Protein AF-L2F8J8-F1 (afdb_monomer)

Radius of gyration: 19.2 Å; Cα contacts (8 Å, |Δi|>4): 92; chains: 1; bounding box: 38×30×63 Å

Structure (mmCIF, N/CA/C/O backbone):
data_AF-L2F8J8-F1
#
_entry.id   AF-L2F8J8-F1
#
loop_
_atom_site.group_PDB
_atom_site.id
_atom_site.type_symbol
_atom_site.label_atom_id
_atom_site.label_alt_id
_atom_site.label_comp_id
_atom_site.label_asym_id
_atom_site.label_entity_id
_atom_site.label_seq_id
_atom_site.pdbx_PDB_ins_code
_atom_site.Cartn_x
_atom_site.Cartn_y
_atom_site.Cartn_z
_atom_site.occupancy
_atom_site.B_iso_or_equiv
_atom_site.auth_seq_id
_atom_site.auth_comp_id
_atom_site.auth_asym_id
_atom_site.auth_atom_id
_atom_site.pdbx_PDB_model_num
ATOM 1 N N . MET A 1 1 ? -18.341 -4.574 32.400 1.00 38.25 1 MET A N 1
ATOM 2 C CA . MET A 1 1 ? -18.935 -3.561 31.496 1.00 38.25 1 MET A CA 1
ATOM 3 C C . MET A 1 1 ? -18.934 -4.154 30.090 1.00 38.25 1 MET A C 1
ATOM 5 O O . MET A 1 1 ? -17.889 -4.189 29.456 1.00 38.25 1 MET A O 1
ATOM 9 N N . ASN A 1 2 ? -20.057 -4.749 29.676 1.00 43.19 2 ASN A N 1
ATOM 10 C CA . ASN A 1 2 ? -20.176 -5.528 28.439 1.00 43.19 2 ASN A CA 1
ATOM 11 C C . ASN A 1 2 ? -20.088 -4.589 27.225 1.00 43.19 2 ASN A C 1
ATOM 13 O O . ASN A 1 2 ? -21.066 -3.940 26.857 1.00 43.19 2 ASN A O 1
ATOM 17 N N . LYS A 1 3 ? -18.889 -4.429 26.659 1.00 51.28 3 LYS A N 1
ATOM 18 C CA . LYS A 1 3 ? -18.655 -3.560 25.504 1.00 51.28 3 LYS A CA 1
ATOM 19 C C . LYS A 1 3 ? -18.917 -4.373 24.241 1.00 51.2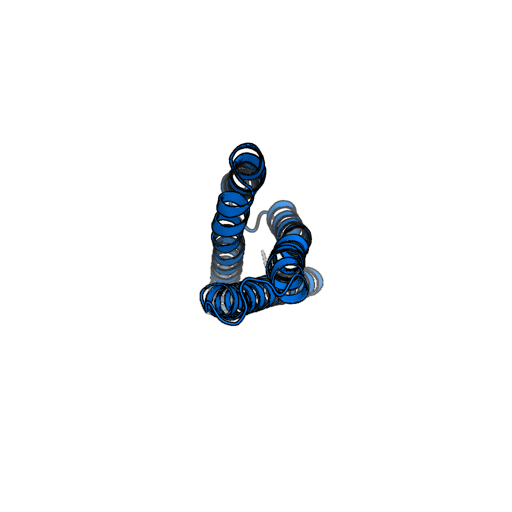8 3 LYS A C 1
ATOM 21 O O . LYS A 1 3 ? -17.987 -4.781 23.556 1.00 51.28 3 LYS A O 1
ATOM 26 N N . THR A 1 4 ? -20.189 -4.637 23.952 1.00 59.94 4 THR A N 1
ATOM 27 C CA . THR A 1 4 ? -20.602 -5.230 22.677 1.00 59.94 4 THR A CA 1
ATOM 28 C C . THR A 1 4 ? -20.109 -4.320 21.557 1.00 59.94 4 THR A C 1
ATOM 30 O O . THR A 1 4 ? -20.568 -3.182 21.428 1.00 59.94 4 THR A O 1
ATOM 33 N N . ILE A 1 5 ? -19.120 -4.777 20.791 1.00 60.81 5 ILE A N 1
ATOM 34 C CA . ILE A 1 5 ? -18.596 -4.021 19.654 1.00 60.81 5 ILE A CA 1
ATOM 35 C C . ILE A 1 5 ? -19.757 -3.854 18.665 1.00 60.81 5 ILE A C 1
ATOM 37 O O . ILE A 1 5 ? -20.334 -4.859 18.249 1.00 60.81 5 ILE A O 1
ATOM 41 N N . PRO A 1 6 ? -20.136 -2.617 18.296 1.00 70.44 6 PRO A N 1
ATOM 42 C CA . PRO A 1 6 ? -21.252 -2.391 17.393 1.00 70.44 6 PRO A CA 1
ATOM 43 C C . PRO A 1 6 ? -21.052 -3.169 16.083 1.00 70.44 6 PRO A C 1
ATOM 45 O O . PRO A 1 6 ? -19.957 -3.102 15.511 1.00 70.44 6 PRO A O 1
ATOM 48 N N . PRO A 1 7 ? -22.089 -3.839 15.548 1.00 68.12 7 PRO A N 1
ATOM 49 C CA . PRO A 1 7 ? -21.981 -4.616 14.309 1.00 68.12 7 PRO A CA 1
ATOM 50 C C . PRO A 1 7 ? -21.504 -3.761 13.123 1.00 68.12 7 PRO A C 1
ATOM 52 O O . PRO A 1 7 ? -20.796 -4.248 12.243 1.00 68.12 7 PRO A O 1
ATOM 55 N N . ALA A 1 8 ? -21.791 -2.455 13.149 1.00 70.12 8 ALA A N 1
ATOM 56 C CA . ALA A 1 8 ? -21.284 -1.483 12.183 1.00 70.12 8 ALA A CA 1
ATOM 57 C C . ALA A 1 8 ? -19.745 -1.386 12.162 1.00 70.12 8 ALA A C 1
ATOM 59 O O . ALA A 1 8 ? -19.151 -1.264 11.095 1.00 70.12 8 ALA A O 1
ATOM 60 N N . ILE A 1 9 ? -19.080 -1.480 13.320 1.00 68.88 9 ILE A N 1
ATOM 61 C CA . ILE A 1 9 ? -17.613 -1.433 13.399 1.00 68.88 9 ILE A CA 1
ATOM 62 C C . ILE A 1 9 ? -17.020 -2.706 12.785 1.00 68.88 9 ILE A C 1
ATOM 64 O O . ILE A 1 9 ? -16.068 -2.630 12.014 1.00 68.88 9 ILE A O 1
ATOM 68 N N . ILE A 1 10 ? -17.628 -3.865 13.043 1.00 70.69 10 ILE A N 1
ATOM 69 C CA . ILE A 1 10 ? -17.196 -5.149 12.473 1.00 70.69 10 ILE A CA 1
ATOM 70 C C . ILE A 1 10 ? -17.323 -5.137 10.942 1.00 70.69 10 ILE A C 1
ATOM 72 O O . ILE A 1 10 ? -16.400 -5.563 10.245 1.00 70.69 10 ILE A O 1
ATOM 76 N N . ALA A 1 11 ? -18.421 -4.592 10.406 1.00 75.88 11 ALA A N 1
ATOM 77 C CA . ALA A 1 11 ? -18.620 -4.448 8.964 1.00 75.88 11 ALA A CA 1
ATOM 78 C C . ALA A 1 11 ? -17.545 -3.558 8.314 1.00 75.88 11 ALA A C 1
ATOM 80 O O . ALA A 1 11 ? -16.960 -3.940 7.303 1.00 75.88 11 ALA A O 1
ATOM 81 N N . ILE A 1 12 ? -17.216 -2.414 8.924 1.00 72.75 12 ILE A N 1
ATOM 82 C CA . ILE A 1 12 ? -16.191 -1.487 8.412 1.00 72.75 12 ILE A CA 1
ATOM 83 C C . ILE A 1 12 ? -14.799 -2.131 8.414 1.00 72.75 12 ILE A C 1
ATOM 85 O O . ILE A 1 12 ? -14.034 -1.966 7.461 1.00 72.75 12 ILE A O 1
ATOM 89 N N . ILE A 1 13 ? -14.467 -2.906 9.448 1.00 70.50 13 ILE A N 1
ATOM 90 C CA . ILE A 1 13 ? -13.167 -3.584 9.532 1.00 70.50 13 ILE A CA 1
ATOM 91 C C . ILE A 1 13 ? -13.095 -4.751 8.532 1.00 70.50 13 ILE A C 1
ATOM 93 O O . ILE A 1 13 ? -12.053 -4.958 7.907 1.00 70.50 13 ILE A O 1
ATOM 97 N N . ASN A 1 14 ? -14.196 -5.476 8.306 1.00 77.44 14 ASN A N 1
ATOM 98 C CA . ASN A 1 14 ? -14.271 -6.472 7.232 1.00 77.44 14 ASN A CA 1
ATOM 99 C C . ASN A 1 14 ? -14.070 -5.829 5.856 1.00 77.44 14 ASN A C 1
ATOM 101 O O . ASN A 1 14 ? -13.299 -6.349 5.051 1.00 77.44 14 ASN A O 1
ATOM 105 N N . THR A 1 15 ? -14.664 -4.659 5.612 1.00 78.12 15 THR A N 1
ATOM 106 C CA . THR A 1 15 ? -14.410 -3.884 4.391 1.00 78.12 15 THR A CA 1
ATOM 107 C C . THR A 1 15 ? -12.934 -3.507 4.271 1.00 78.12 15 THR A C 1
ATOM 109 O O . THR A 1 15 ? -12.338 -3.728 3.219 1.00 78.12 15 THR A O 1
ATOM 112 N N . ALA A 1 16 ? -12.295 -3.025 5.343 1.00 77.00 16 ALA A N 1
ATOM 113 C CA . ALA A 1 16 ? -10.864 -2.711 5.332 1.00 77.00 16 ALA A CA 1
ATOM 114 C C . ALA A 1 16 ? -9.992 -3.940 5.014 1.00 77.00 16 ALA A C 1
ATOM 116 O O . ALA A 1 16 ? -9.019 -3.835 4.268 1.00 77.00 16 ALA A O 1
ATOM 117 N N . LYS A 1 17 ? -10.365 -5.123 5.520 1.00 79.12 17 LYS A N 1
ATOM 118 C CA . LYS A 1 17 ? -9.701 -6.395 5.203 1.00 79.12 17 LYS A CA 1
ATOM 119 C C . LYS A 1 17 ? -9.840 -6.759 3.726 1.00 79.12 17 LYS A C 1
ATOM 121 O O . LYS A 1 17 ? -8.830 -7.086 3.102 1.00 79.12 17 LYS A O 1
ATOM 126 N N . THR A 1 18 ? -11.046 -6.674 3.168 1.00 81.56 18 THR A N 1
ATOM 127 C CA . THR A 1 18 ? -11.304 -6.968 1.751 1.00 81.56 18 THR A CA 1
ATOM 128 C C . THR A 1 18 ? -10.554 -5.996 0.845 1.00 81.56 18 THR A C 1
ATOM 130 O O . THR A 1 18 ? -9.858 -6.428 -0.069 1.00 81.56 18 THR A O 1
ATOM 133 N N . VAL A 1 19 ? -10.603 -4.694 1.139 1.00 80.31 19 VAL A N 1
ATOM 134 C CA . VAL A 1 19 ? -9.873 -3.664 0.381 1.00 80.31 19 VAL A CA 1
ATOM 135 C C . VAL A 1 19 ? -8.363 -3.905 0.437 1.00 80.31 19 VAL A C 1
ATOM 137 O O . VAL A 1 19 ? -7.683 -3.818 -0.585 1.00 80.31 19 VAL A O 1
ATOM 140 N N . ASN A 1 20 ? -7.826 -4.283 1.599 1.00 81.75 20 ASN A N 1
ATOM 141 C CA . ASN A 1 20 ? -6.407 -4.600 1.723 1.00 81.75 20 ASN A CA 1
ATOM 142 C C . ASN A 1 20 ? -6.018 -5.879 0.958 1.00 81.75 20 ASN A C 1
ATOM 144 O O . ASN A 1 20 ? -4.949 -5.937 0.356 1.00 81.75 20 ASN A O 1
ATOM 148 N N . GLN A 1 21 ? -6.878 -6.904 0.945 1.00 83.06 21 GLN A N 1
ATOM 149 C CA . GLN A 1 21 ? -6.666 -8.097 0.118 1.00 83.06 21 GLN A CA 1
ATOM 150 C C . GLN A 1 21 ? -6.680 -7.761 -1.372 1.00 83.06 21 GLN A C 1
ATOM 152 O O . GLN A 1 21 ? -5.803 -8.227 -2.093 1.00 83.06 21 GLN A O 1
ATOM 157 N N . ILE A 1 22 ? -7.620 -6.925 -1.815 1.00 83.62 22 ILE A N 1
ATOM 158 C CA . ILE A 1 22 ? -7.674 -6.425 -3.191 1.00 83.62 22 ILE A CA 1
ATOM 159 C C . ILE A 1 22 ? -6.367 -5.701 -3.529 1.00 83.62 22 ILE A C 1
ATOM 161 O O . ILE A 1 22 ? -5.737 -6.044 -4.523 1.00 83.62 22 ILE A O 1
ATOM 165 N N . SER A 1 23 ? -5.895 -4.792 -2.668 1.00 81.62 23 SER A N 1
ATOM 166 C CA . SER A 1 23 ? -4.611 -4.097 -2.858 1.00 81.62 23 SER A CA 1
ATOM 167 C C . SER A 1 23 ? -3.445 -5.079 -3.050 1.00 81.62 23 SER A C 1
ATOM 169 O O . SER A 1 23 ? -2.668 -4.951 -3.994 1.00 81.62 23 SER A O 1
ATOM 171 N N . ILE A 1 24 ? -3.370 -6.135 -2.232 1.00 82.06 24 ILE A N 1
ATOM 172 C CA . ILE A 1 24 ? -2.339 -7.177 -2.363 1.00 82.06 24 ILE A CA 1
ATOM 173 C C . ILE A 1 24 ? -2.478 -7.972 -3.667 1.00 82.06 24 ILE A C 1
ATOM 175 O O . ILE A 1 24 ? -1.470 -8.267 -4.306 1.00 82.06 24 ILE A O 1
ATOM 179 N N . TYR A 1 25 ? -3.697 -8.316 -4.087 1.00 84.81 25 TYR A N 1
ATOM 180 C CA . TYR A 1 25 ? -3.911 -8.991 -5.369 1.00 84.81 25 TYR A CA 1
ATOM 181 C C . TYR A 1 25 ? -3.494 -8.116 -6.552 1.00 84.81 25 TYR A C 1
ATOM 183 O O . TYR A 1 25 ? -2.849 -8.622 -7.468 1.00 84.81 25 TYR A O 1
ATOM 191 N N . LEU A 1 26 ? -3.785 -6.810 -6.516 1.00 80.81 26 LEU A N 1
ATOM 192 C CA . LEU A 1 26 ? -3.299 -5.872 -7.530 1.00 80.81 26 LEU A CA 1
ATOM 193 C C . LEU A 1 26 ? -1.769 -5.779 -7.532 1.00 80.81 26 LEU A C 1
ATOM 195 O O . LEU A 1 26 ? -1.170 -5.740 -8.603 1.00 80.81 26 LEU A O 1
ATOM 199 N N . ILE A 1 27 ? -1.129 -5.796 -6.361 1.00 84.06 27 ILE A N 1
ATOM 200 C CA . ILE A 1 27 ? 0.335 -5.829 -6.259 1.00 84.06 27 ILE A CA 1
ATOM 201 C C . ILE A 1 27 ? 0.898 -7.104 -6.896 1.00 84.06 27 ILE A C 1
ATOM 203 O O . ILE A 1 27 ? 1.826 -7.022 -7.696 1.00 84.06 27 ILE A O 1
ATOM 207 N N . TYR A 1 28 ? 0.333 -8.278 -6.602 1.00 83.44 28 TYR A N 1
ATOM 208 C CA . TYR A 1 28 ? 0.765 -9.524 -7.242 1.00 83.44 28 TYR A CA 1
ATOM 209 C C . TYR A 1 28 ? 0.577 -9.491 -8.757 1.00 83.44 28 TYR A C 1
ATOM 211 O O . TYR A 1 28 ? 1.472 -9.901 -9.494 1.00 83.44 28 TYR A O 1
ATOM 219 N N . LEU A 1 29 ? -0.554 -8.960 -9.222 1.00 84.12 29 LEU A N 1
ATOM 220 C CA . LEU A 1 29 ? -0.823 -8.783 -10.643 1.00 84.12 29 LEU A CA 1
ATOM 221 C C . LEU A 1 29 ? 0.219 -7.856 -11.284 1.00 84.12 29 LEU A C 1
ATOM 223 O O . LEU A 1 29 ? 0.762 -8.191 -12.333 1.00 84.12 29 LEU A O 1
ATOM 227 N N . ALA A 1 30 ? 0.576 -6.749 -10.631 1.00 80.75 30 ALA A N 1
ATOM 228 C CA . ALA A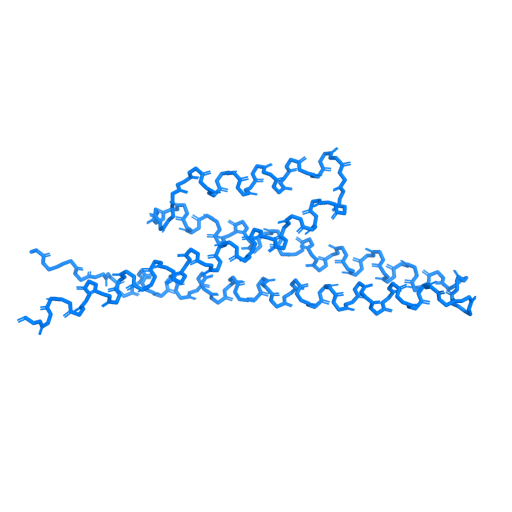 1 30 ? 1.624 -5.854 -11.107 1.00 80.75 30 ALA A CA 1
ATOM 229 C C . ALA A 1 30 ? 3.003 -6.522 -11.169 1.00 80.75 30 ALA A C 1
ATOM 231 O O . ALA A 1 30 ? 3.720 -6.324 -12.144 1.00 80.75 30 ALA A O 1
ATOM 232 N N . ILE A 1 31 ? 3.366 -7.332 -10.168 1.00 81.94 31 ILE A N 1
ATOM 233 C CA . ILE A 1 31 ? 4.630 -8.085 -10.163 1.00 81.94 31 ILE A CA 1
ATOM 234 C C . ILE A 1 31 ? 4.669 -9.062 -11.342 1.00 81.94 31 ILE A C 1
ATOM 236 O O . ILE A 1 31 ? 5.672 -9.129 -12.048 1.00 81.94 31 ILE A O 1
ATOM 240 N N . VAL A 1 32 ? 3.578 -9.795 -11.585 1.00 82.88 32 VAL A N 1
ATOM 241 C CA . VAL A 1 32 ? 3.480 -10.742 -12.705 1.00 82.88 32 VAL A CA 1
ATOM 242 C C . VAL A 1 32 ? 3.578 -10.017 -14.044 1.00 82.88 32 VAL A C 1
ATOM 244 O O . VAL A 1 32 ? 4.347 -10.443 -14.900 1.00 82.88 32 VAL A O 1
ATOM 247 N N . LEU A 1 33 ? 2.865 -8.902 -14.225 1.00 80.62 33 LEU A N 1
ATOM 248 C CA . LEU A 1 33 ? 2.966 -8.097 -15.445 1.00 80.62 33 LEU A CA 1
ATOM 249 C C . LEU A 1 33 ? 4.381 -7.544 -15.634 1.00 80.62 33 LEU A C 1
ATOM 251 O O . LEU A 1 33 ? 4.930 -7.646 -16.728 1.00 80.62 33 LEU A O 1
ATOM 255 N N . PHE A 1 34 ? 5.000 -7.034 -14.570 1.00 79.56 34 PHE A N 1
ATOM 256 C CA . PHE A 1 34 ? 6.373 -6.542 -14.603 1.00 79.56 34 PHE A CA 1
ATOM 257 C C . PHE A 1 34 ? 7.365 -7.646 -14.993 1.00 79.56 34 PHE A C 1
ATOM 259 O O . PHE A 1 34 ? 8.229 -7.416 -15.834 1.00 79.56 34 PHE A O 1
ATOM 266 N N . LEU A 1 35 ? 7.224 -8.855 -14.445 1.00 81.31 35 LEU A N 1
ATOM 267 C CA . LEU A 1 35 ? 8.048 -10.009 -14.814 1.00 81.31 35 LEU A CA 1
ATOM 268 C C . LEU A 1 35 ? 7.828 -10.410 -16.275 1.00 81.31 35 LEU A C 1
ATOM 270 O O . LEU A 1 35 ? 8.793 -10.503 -17.023 1.00 81.31 35 LEU A O 1
ATOM 274 N N . LEU A 1 36 ? 6.576 -10.589 -16.707 1.00 79.75 36 LEU A N 1
ATOM 275 C CA . LEU A 1 36 ? 6.249 -11.015 -18.071 1.00 79.75 36 LEU A CA 1
ATOM 276 C C . LEU A 1 36 ? 6.757 -10.015 -19.115 1.00 79.75 36 LEU A C 1
ATOM 278 O O . LEU A 1 36 ? 7.474 -10.389 -20.041 1.00 79.75 36 LEU A O 1
ATOM 282 N N . PHE A 1 37 ? 6.435 -8.734 -18.952 1.00 75.06 37 PHE A N 1
ATOM 283 C CA . PHE A 1 37 ? 6.870 -7.693 -19.877 1.00 75.06 37 PHE A CA 1
ATOM 284 C C . PHE A 1 37 ? 8.370 -7.381 -19.751 1.00 75.06 37 PHE A C 1
ATOM 286 O O . PHE A 1 37 ? 9.013 -7.081 -20.757 1.00 75.06 37 PHE A O 1
ATOM 293 N N . GLY A 1 38 ? 8.952 -7.511 -18.556 1.00 71.25 38 GLY A N 1
ATOM 294 C CA . GLY A 1 38 ? 10.394 -7.394 -18.338 1.00 71.25 38 GLY A CA 1
ATOM 295 C C . GLY A 1 38 ? 11.177 -8.499 -19.050 1.00 71.25 38 GLY A C 1
ATOM 296 O O . GLY A 1 38 ? 12.168 -8.219 -19.726 1.00 71.25 38 GLY A O 1
ATOM 297 N N . THR A 1 39 ? 10.699 -9.743 -18.986 1.00 78.75 39 THR A N 1
ATOM 298 C CA . THR A 1 39 ? 11.283 -10.876 -19.716 1.00 78.75 39 THR A CA 1
ATOM 299 C C . THR A 1 39 ? 11.097 -10.729 -21.226 1.00 78.75 39 THR A C 1
ATOM 301 O O . THR A 1 39 ? 12.046 -10.960 -21.973 1.00 78.75 39 THR A O 1
ATOM 304 N N . LEU A 1 40 ? 9.923 -10.283 -21.690 1.00 72.31 40 LEU A N 1
ATOM 305 C CA . LEU A 1 40 ? 9.683 -10.015 -23.114 1.00 72.31 40 LEU A CA 1
ATOM 306 C C . LEU A 1 40 ? 10.610 -8.924 -23.661 1.00 72.31 40 LEU A C 1
ATOM 308 O O . LEU A 1 40 ? 11.150 -9.082 -24.753 1.00 72.31 40 LEU A O 1
ATOM 312 N N . LYS A 1 41 ? 10.854 -7.858 -22.887 1.00 64.75 41 LYS A N 1
ATOM 313 C CA . LYS A 1 41 ? 11.821 -6.808 -23.236 1.00 64.75 41 LYS A CA 1
ATOM 314 C C . LYS A 1 41 ? 13.257 -7.339 -23.313 1.00 64.75 41 LYS A C 1
ATOM 316 O O . LYS A 1 41 ? 14.031 -6.864 -24.132 1.00 64.75 41 LYS A O 1
ATOM 321 N N . SER A 1 42 ? 13.617 -8.322 -22.486 1.00 68.12 42 SER A N 1
ATOM 322 C CA . SER A 1 42 ? 14.959 -8.920 -22.484 1.00 68.12 42 SER A CA 1
ATOM 323 C C . SER A 1 42 ? 15.254 -9.780 -23.723 1.00 68.12 42 SER A C 1
ATOM 325 O O . SER A 1 42 ? 16.408 -10.161 -23.929 1.00 68.12 42 SER A O 1
ATOM 327 N N . LEU A 1 43 ? 14.246 -10.119 -24.537 1.00 73.50 43 LEU A N 1
ATOM 328 C CA . LEU A 1 43 ? 14.440 -10.887 -25.763 1.00 73.50 43 LEU A CA 1
ATOM 329 C C . LEU A 1 43 ? 14.845 -9.952 -26.918 1.00 73.50 43 LEU A C 1
ATOM 331 O O . LEU A 1 43 ? 14.097 -9.029 -27.247 1.00 73.50 43 LEU A O 1
ATOM 335 N N . PRO A 1 44 ? 15.954 -10.231 -27.630 1.00 60.59 44 PRO A N 1
ATOM 336 C CA . PRO A 1 44 ? 16.447 -9.369 -28.710 1.00 60.59 44 PRO A CA 1
ATOM 337 C C . PRO A 1 44 ? 15.452 -9.229 -29.873 1.00 60.59 44 PRO A C 1
ATOM 339 O O . PRO A 1 44 ? 15.496 -8.255 -30.612 1.00 60.59 44 PRO A O 1
ATOM 342 N N . LYS A 1 45 ? 14.510 -10.172 -30.004 1.00 64.88 45 LYS A N 1
ATOM 343 C CA . LYS A 1 45 ? 13.467 -10.194 -31.039 1.00 64.88 45 LYS A CA 1
ATOM 344 C C . LYS A 1 45 ? 12.355 -9.151 -30.839 1.00 64.88 45 LYS A C 1
ATOM 346 O O . LYS A 1 45 ? 11.596 -8.905 -31.769 1.00 64.88 45 LYS A O 1
ATOM 351 N N . PHE A 1 46 ? 12.231 -8.580 -29.640 1.00 59.97 46 PHE A N 1
ATOM 352 C CA . PHE A 1 46 ? 11.147 -7.664 -29.260 1.00 59.97 46 PHE A CA 1
ATOM 353 C C . PHE A 1 46 ? 11.645 -6.288 -28.796 1.00 59.97 46 PHE A C 1
ATOM 355 O O . PHE A 1 46 ? 10.834 -5.462 -28.378 1.00 59.97 46 PHE A O 1
ATOM 362 N N . HIS A 1 47 ? 12.952 -6.023 -28.903 1.00 56.25 47 HIS A N 1
ATOM 363 C CA . HIS A 1 47 ? 13.570 -4.776 -28.444 1.00 56.25 47 HIS A CA 1
ATOM 364 C C . HIS A 1 47 ? 13.022 -3.528 -29.156 1.00 56.25 47 HIS A C 1
ATOM 366 O O . HIS A 1 47 ? 12.844 -2.499 -28.509 1.00 56.25 47 HIS A O 1
ATOM 372 N N . ASP A 1 48 ? 12.693 -3.642 -30.446 1.00 61.38 48 ASP A N 1
ATOM 373 C CA . ASP A 1 48 ? 12.233 -2.516 -31.273 1.00 61.38 48 ASP A CA 1
ATOM 374 C C . ASP A 1 48 ? 10.717 -2.283 -31.219 1.00 61.38 48 ASP A C 1
ATOM 376 O O . ASP A 1 48 ? 10.206 -1.317 -31.790 1.00 61.38 48 ASP A O 1
ATOM 380 N N . ASN A 1 49 ? 9.959 -3.149 -30.535 1.00 62.56 49 ASN A N 1
ATOM 381 C CA . ASN A 1 49 ? 8.510 -3.004 -30.481 1.00 62.56 49 ASN A CA 1
ATOM 382 C C . ASN A 1 49 ? 8.098 -2.012 -29.382 1.00 62.56 49 ASN A C 1
ATOM 384 O O . ASN A 1 49 ? 7.945 -2.360 -28.206 1.00 62.56 49 ASN A O 1
ATOM 388 N N . THR A 1 50 ? 7.868 -0.765 -29.791 1.00 65.50 50 THR A N 1
ATOM 389 C CA . THR A 1 50 ? 7.435 0.360 -28.945 1.00 65.50 50 THR A CA 1
ATOM 390 C C . THR A 1 50 ? 6.172 0.070 -28.131 1.00 65.50 50 THR A C 1
ATOM 392 O O . THR A 1 50 ? 6.044 0.577 -27.015 1.00 65.50 50 THR A O 1
ATOM 395 N N . LEU A 1 51 ? 5.272 -0.795 -28.615 1.00 68.25 51 LEU A N 1
ATOM 396 C CA . LEU A 1 51 ? 4.074 -1.215 -27.875 1.00 68.25 51 LEU A CA 1
ATOM 397 C C . LEU A 1 51 ? 4.409 -2.020 -26.613 1.00 68.25 51 LEU A C 1
ATOM 399 O O . LEU A 1 51 ? 3.765 -1.836 -25.582 1.00 68.25 51 LEU A O 1
ATOM 403 N N . ILE A 1 52 ? 5.431 -2.877 -26.664 1.00 65.44 52 ILE A N 1
ATOM 404 C CA . ILE A 1 52 ? 5.857 -3.689 -25.513 1.00 65.44 52 ILE A CA 1
ATOM 405 C C . ILE A 1 52 ? 6.556 -2.798 -24.482 1.00 65.44 52 ILE A C 1
ATOM 407 O O . ILE A 1 52 ? 6.348 -2.961 -23.280 1.00 65.44 52 ILE A O 1
ATOM 411 N N . TYR A 1 53 ? 7.312 -1.798 -24.943 1.00 64.8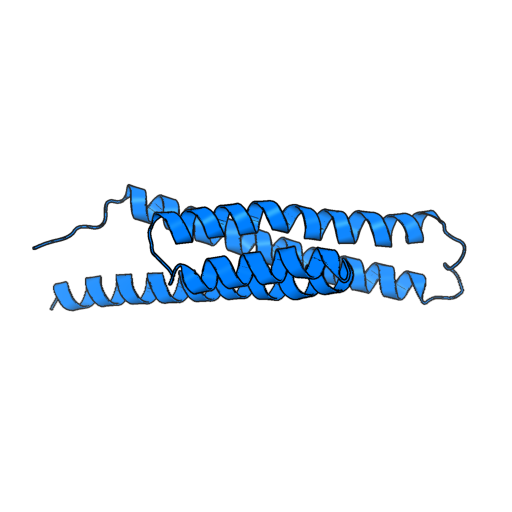1 53 TYR A N 1
ATOM 412 C CA . TYR A 1 53 ? 7.948 -0.809 -24.073 1.00 64.81 53 TYR A CA 1
ATOM 413 C C . TYR A 1 53 ? 6.919 0.063 -23.339 1.00 64.81 53 TYR A C 1
ATOM 415 O O . TYR A 1 53 ? 7.004 0.244 -22.122 1.00 64.81 53 TYR A O 1
ATOM 423 N N . HIS A 1 54 ? 5.910 0.560 -24.063 1.00 68.00 54 HIS A N 1
ATOM 424 C CA . HIS A 1 54 ? 4.824 1.334 -23.467 1.00 68.00 54 HIS A CA 1
ATOM 425 C C . HIS A 1 54 ? 3.947 0.489 -22.542 1.00 68.00 54 HIS A C 1
ATOM 427 O O . HIS A 1 54 ? 3.623 0.942 -21.447 1.00 68.00 54 HIS A O 1
ATOM 433 N N . GLY A 1 55 ? 3.615 -0.743 -22.936 1.00 66.88 55 GLY A N 1
ATOM 434 C CA . GLY A 1 55 ? 2.865 -1.676 -22.097 1.00 66.88 55 GLY A CA 1
ATOM 435 C C . GLY A 1 55 ? 3.592 -1.980 -20.788 1.00 66.88 55 GLY A C 1
ATOM 436 O O . GLY A 1 55 ? 2.999 -1.877 -19.718 1.00 66.88 55 GLY A O 1
ATOM 437 N N . PHE A 1 56 ? 4.898 -2.251 -20.848 1.00 66.88 56 PHE A N 1
ATOM 438 C CA . PHE A 1 56 ? 5.722 -2.486 -19.662 1.00 66.88 56 PHE A CA 1
ATOM 439 C C . PHE A 1 56 ? 5.713 -1.296 -18.699 1.00 66.88 56 PHE A C 1
ATOM 441 O O . PHE A 1 56 ? 5.456 -1.472 -17.504 1.00 66.88 56 PHE A O 1
ATOM 448 N N . TYR A 1 57 ? 5.992 -0.096 -19.217 1.00 67.94 57 TYR A N 1
ATOM 449 C CA . TYR A 1 57 ? 6.151 1.091 -18.387 1.00 67.94 57 TYR A CA 1
ATOM 450 C C . TYR A 1 57 ? 4.809 1.619 -17.878 1.00 67.94 57 TYR A C 1
ATOM 452 O O . TYR A 1 57 ? 4.668 1.867 -16.693 1.00 67.94 57 TYR A O 1
ATOM 460 N N . TYR A 1 58 ? 3.783 1.748 -18.714 1.00 73.12 58 TYR A N 1
ATOM 461 C CA . TYR A 1 58 ? 2.525 2.343 -18.264 1.00 73.12 58 TYR A CA 1
ATOM 462 C C . TYR A 1 58 ? 1.650 1.357 -17.491 1.00 73.12 58 TYR A C 1
ATOM 464 O O . TYR A 1 58 ? 1.140 1.717 -16.436 1.00 73.12 58 TYR A O 1
ATOM 472 N N . ILE A 1 59 ? 1.505 0.103 -17.935 1.00 75.50 59 ILE A N 1
ATOM 473 C CA . ILE A 1 59 ? 0.562 -0.830 -17.294 1.00 75.50 59 ILE A CA 1
ATOM 474 C C . ILE A 1 59 ? 1.048 -1.195 -15.891 1.00 75.50 59 ILE A C 1
ATOM 476 O O . ILE A 1 59 ? 0.296 -1.070 -14.926 1.00 75.50 59 ILE A O 1
ATOM 480 N N . SER A 1 60 ? 2.314 -1.593 -15.751 1.00 7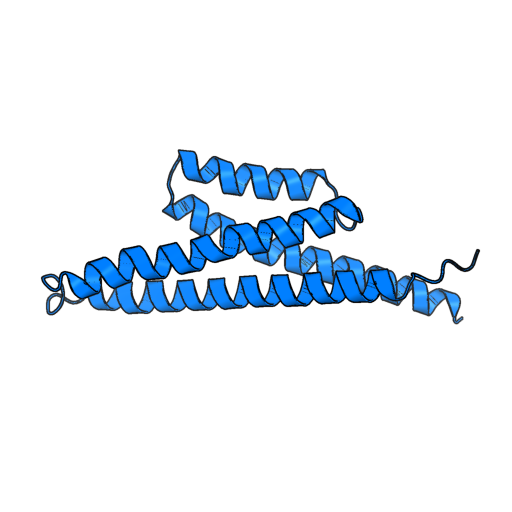3.69 60 SER A N 1
ATOM 481 C CA . SER A 1 60 ? 2.859 -2.019 -14.455 1.00 73.69 60 SER A CA 1
ATOM 482 C C . SER A 1 60 ? 2.819 -0.876 -13.436 1.00 73.69 60 SER A C 1
ATOM 484 O O . 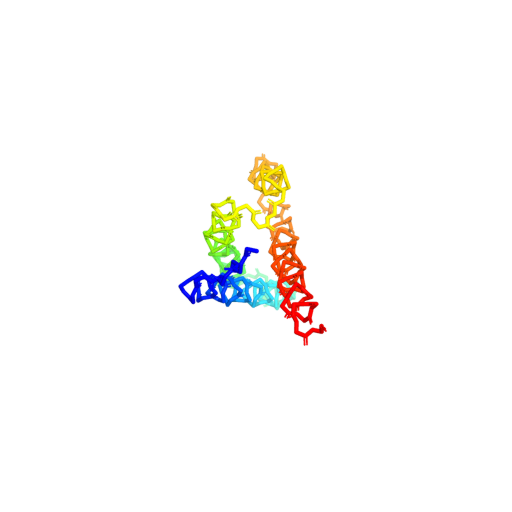SER A 1 60 ? 2.391 -1.066 -12.299 1.00 73.69 60 SER A O 1
ATOM 486 N N . TYR A 1 61 ? 3.190 0.336 -13.857 1.00 73.75 61 TYR A N 1
ATOM 487 C CA . TYR A 1 61 ? 3.183 1.515 -12.995 1.00 73.75 61 TYR A CA 1
ATOM 488 C C . TYR A 1 61 ? 1.774 1.984 -12.647 1.00 73.75 61 TYR A C 1
ATOM 490 O O . TYR A 1 61 ? 1.528 2.348 -11.499 1.00 73.75 61 TYR A O 1
ATOM 498 N N . SER A 1 62 ? 0.835 1.957 -13.596 1.00 78.19 62 SER A N 1
ATOM 499 C CA . SER A 1 62 ? -0.556 2.325 -13.333 1.00 78.19 62 SER A CA 1
ATOM 500 C C . SER A 1 62 ? -1.222 1.357 -12.360 1.00 78.19 62 SER A C 1
ATOM 502 O O . SER A 1 62 ? -1.931 1.806 -11.461 1.00 78.19 62 SER A O 1
ATOM 504 N N . VAL A 1 63 ? -0.962 0.049 -12.472 1.00 79.75 63 VAL A N 1
ATOM 505 C CA . VAL A 1 63 ? -1.529 -0.947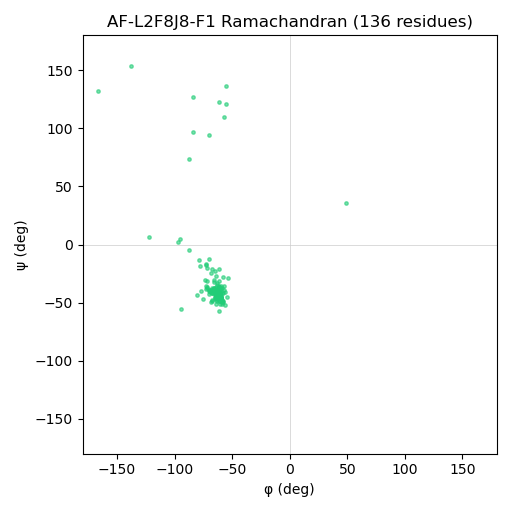 -11.548 1.00 79.75 63 VAL A CA 1
ATOM 506 C C . VAL A 1 63 ? -0.993 -0.743 -10.128 1.00 79.75 63 VAL A C 1
ATOM 508 O O . VAL A 1 63 ? -1.786 -0.732 -9.187 1.00 79.75 63 VAL A O 1
ATOM 511 N N . ILE A 1 64 ? 0.314 -0.508 -9.949 1.00 79.75 64 ILE A N 1
ATOM 512 C CA . ILE A 1 64 ? 0.863 -0.230 -8.608 1.00 79.75 64 ILE A CA 1
ATOM 513 C C . ILE A 1 64 ? 0.394 1.141 -8.110 1.00 79.75 64 ILE A C 1
ATOM 515 O O . ILE A 1 64 ? 0.016 1.276 -6.948 1.00 79.75 64 ILE A O 1
ATOM 519 N N . GLY A 1 65 ? 0.329 2.144 -8.985 1.00 79.81 65 GLY A N 1
ATOM 520 C CA . GLY A 1 65 ? -0.201 3.468 -8.668 1.00 79.81 65 GLY A CA 1
ATOM 521 C C . GLY A 1 65 ? -1.638 3.421 -8.146 1.00 79.81 65 GLY A C 1
ATOM 522 O O . GLY A 1 65 ? -1.949 4.095 -7.168 1.00 79.81 65 GLY A O 1
ATOM 523 N N . LEU A 1 66 ? -2.492 2.556 -8.704 1.00 82.19 66 LEU A N 1
ATOM 524 C CA . LEU A 1 66 ? -3.857 2.325 -8.213 1.00 82.19 66 LEU A CA 1
ATOM 525 C C . LEU A 1 66 ? -3.897 1.712 -6.804 1.00 82.19 66 LEU A C 1
ATOM 527 O O . LEU A 1 66 ? -4.878 1.896 -6.085 1.00 82.19 66 LEU A O 1
ATOM 531 N N . THR A 1 67 ? -2.832 1.037 -6.365 1.00 81.19 67 THR A N 1
ATOM 532 C CA . THR A 1 67 ? -2.748 0.476 -5.004 1.00 81.19 67 THR A CA 1
ATOM 533 C C . THR A 1 67 ? -2.423 1.520 -3.936 1.00 81.19 67 THR A C 1
ATOM 535 O O . THR A 1 67 ? -2.712 1.309 -2.760 1.00 81.19 67 THR A O 1
ATOM 538 N N . ILE A 1 68 ? -1.896 2.686 -4.324 1.00 83.31 68 ILE A N 1
ATOM 539 C CA . ILE A 1 68 ? -1.617 3.816 -3.426 1.00 83.31 68 ILE A CA 1
ATOM 540 C C . ILE A 1 68 ? -2.892 4.348 -2.757 1.00 83.31 68 ILE A C 1
ATOM 542 O O . ILE A 1 68 ? -2.948 4.318 -1.526 1.00 83.31 68 ILE A O 1
ATOM 546 N N . PRO A 1 69 ? -3.943 4.773 -3.490 1.00 84.25 69 PRO A N 1
ATOM 547 C CA . PRO A 1 69 ? -5.173 5.257 -2.867 1.00 84.25 69 PRO A CA 1
ATOM 548 C C . PRO A 1 69 ? -5.888 4.167 -2.058 1.00 84.25 69 PRO A C 1
ATOM 550 O O . PRO A 1 69 ? -6.427 4.464 -0.993 1.00 84.25 69 PRO A O 1
ATOM 553 N N . LEU A 1 70 ? -5.835 2.902 -2.499 1.00 81.62 70 LEU A N 1
ATOM 554 C CA . LEU A 1 70 ? -6.377 1.758 -1.752 1.00 81.62 70 LEU A CA 1
ATOM 555 C C . LEU A 1 70 ? -5.672 1.590 -0.396 1.00 81.62 70 LEU A C 1
ATOM 557 O O . LEU A 1 70 ? -6.328 1.496 0.642 1.00 81.62 70 LEU A O 1
ATOM 561 N N . SER A 1 71 ? -4.338 1.611 -0.384 1.00 81.56 71 SER A N 1
ATOM 562 C CA . SER A 1 71 ? -3.544 1.521 0.845 1.00 81.56 71 SER A CA 1
ATOM 563 C C . SER A 1 71 ? -3.733 2.746 1.746 1.00 81.56 71 SER A C 1
ATOM 565 O O . SER A 1 71 ? -3.833 2.588 2.961 1.00 81.56 71 SER A O 1
ATOM 567 N N . CYS A 1 72 ? -3.867 3.951 1.181 1.00 83.12 72 CYS A N 1
ATOM 568 C CA . CYS A 1 72 ? -4.204 5.161 1.938 1.00 83.12 72 CYS A CA 1
ATOM 569 C C . CYS A 1 72 ? -5.596 5.077 2.583 1.00 83.12 72 CYS A C 1
ATOM 571 O O . CYS A 1 72 ? -5.758 5.478 3.735 1.00 83.12 72 CYS A O 1
ATOM 573 N N . PHE A 1 73 ? -6.591 4.515 1.890 1.00 83.06 73 PHE A N 1
ATOM 574 C CA . PHE A 1 73 ? -7.926 4.294 2.450 1.00 83.06 73 PHE A CA 1
ATOM 575 C C . PHE A 1 73 ? -7.884 3.326 3.642 1.00 83.06 73 PHE A C 1
ATOM 577 O O . PHE A 1 73 ? -8.451 3.606 4.700 1.00 83.06 73 PHE A O 1
ATOM 584 N N . VAL A 1 74 ? -7.145 2.219 3.515 1.00 79.31 74 VAL A N 1
ATOM 585 C CA . VAL A 1 74 ? -6.932 1.265 4.617 1.00 79.31 74 VAL A CA 1
ATOM 586 C C . VAL A 1 74 ? -6.189 1.927 5.782 1.00 79.31 74 VAL A C 1
ATOM 588 O O . VAL A 1 74 ? -6.599 1.772 6.933 1.00 79.31 74 VAL A O 1
ATOM 591 N N . ALA A 1 75 ? -5.144 2.709 5.499 1.00 81.56 75 ALA A N 1
ATOM 592 C CA . ALA A 1 75 ? -4.395 3.466 6.500 1.00 81.56 75 ALA A CA 1
ATOM 593 C C . ALA A 1 75 ? -5.289 4.455 7.262 1.00 81.56 75 ALA A C 1
ATOM 595 O O . ALA A 1 75 ? -5.195 4.552 8.486 1.00 81.56 75 ALA A O 1
ATOM 596 N N . PHE A 1 76 ? -6.194 5.144 6.563 1.00 83.50 76 PHE A N 1
ATOM 597 C CA . PHE A 1 76 ? -7.142 6.074 7.170 1.00 83.50 76 PHE A CA 1
ATOM 598 C C . PHE A 1 76 ? -8.110 5.367 8.125 1.00 83.50 76 PHE A C 1
ATOM 600 O O . PHE A 1 76 ? -8.312 5.832 9.248 1.00 83.50 76 PHE A O 1
ATOM 607 N N . ILE A 1 77 ? -8.660 4.213 7.731 1.00 77.88 77 ILE A N 1
ATOM 608 C CA . ILE A 1 77 ? -9.517 3.408 8.614 1.00 77.88 77 ILE A CA 1
ATOM 609 C C . ILE A 1 77 ? -8.716 2.924 9.831 1.00 77.88 77 ILE A C 1
ATOM 611 O O . ILE A 1 77 ? -9.147 3.110 10.970 1.00 77.88 77 ILE A O 1
ATOM 615 N N . LEU A 1 78 ? -7.521 2.365 9.620 1.00 77.38 78 LEU A N 1
ATOM 616 C CA . LEU A 1 78 ? -6.648 1.912 10.708 1.00 77.38 78 LEU A CA 1
ATOM 617 C C . LEU A 1 78 ? -6.325 3.039 11.701 1.00 77.38 78 LEU A C 1
ATOM 619 O O . LEU A 1 78 ? -6.355 2.816 12.915 1.00 77.38 78 LEU A O 1
ATOM 623 N N . TYR A 1 79 ? -6.070 4.248 11.195 1.00 79.25 79 TYR A N 1
ATOM 624 C CA . TYR A 1 79 ? -5.813 5.439 11.999 1.00 79.25 79 TYR A CA 1
ATOM 625 C C . TYR A 1 79 ? -7.059 5.886 12.778 1.00 79.25 79 TYR A C 1
ATOM 627 O O . TYR A 1 79 ? -6.994 6.082 13.994 1.00 79.25 79 TYR A O 1
ATOM 635 N N . ARG A 1 80 ? -8.216 5.992 12.110 1.00 76.19 80 ARG A N 1
ATOM 636 C CA . ARG A 1 80 ? -9.465 6.504 12.699 1.00 76.19 80 ARG A CA 1
ATOM 637 C C . ARG A 1 80 ? -9.971 5.661 13.866 1.00 76.19 80 ARG A C 1
ATOM 639 O O . ARG A 1 80 ? -10.512 6.220 14.825 1.00 76.19 80 ARG A O 1
ATOM 646 N N . TYR A 1 81 ? -9.808 4.345 13.773 1.00 68.38 81 TYR A N 1
ATOM 647 C CA . TYR A 1 81 ? -10.247 3.388 14.789 1.00 68.38 81 TYR A CA 1
ATOM 648 C C . TYR A 1 81 ? -9.133 3.005 15.777 1.00 68.38 81 TYR A C 1
ATOM 650 O O . TYR A 1 81 ? -9.359 2.157 16.636 1.00 68.38 81 TYR A O 1
ATOM 658 N N . ARG A 1 82 ? -7.945 3.636 15.686 1.00 68.06 82 ARG A N 1
ATOM 659 C CA . ARG A 1 82 ? -6.756 3.345 16.514 1.00 68.06 82 ARG A CA 1
ATOM 660 C C . ARG A 1 82 ? -6.423 1.845 16.583 1.00 68.06 82 ARG A C 1
ATOM 662 O O . ARG A 1 82 ? -5.968 1.351 17.609 1.00 68.06 82 ARG A O 1
ATOM 669 N N . LEU A 1 83 ? -6.645 1.128 15.480 1.00 63.12 83 LEU A N 1
ATOM 670 C CA . LEU A 1 83 ? -6.444 -0.328 15.378 1.00 63.12 83 LEU A CA 1
ATOM 671 C C . LEU A 1 83 ? -4.958 -0.705 15.339 1.00 63.12 83 LEU A C 1
ATOM 673 O O . LEU A 1 83 ? -4.591 -1.855 15.551 1.00 63.12 83 LEU A O 1
ATOM 677 N N . SER A 1 84 ? -4.108 0.273 15.034 1.00 63.34 84 SER A N 1
ATOM 678 C CA . SER A 1 84 ? -2.661 0.155 14.936 1.00 63.34 84 SER A CA 1
ATOM 679 C C . SER A 1 84 ? -2.012 1.373 15.588 1.00 63.34 84 SER A C 1
ATOM 681 O O . SER A 1 84 ? -2.599 2.458 15.615 1.00 63.34 84 SER A O 1
ATOM 683 N N . GLN A 1 85 ? -0.779 1.208 16.075 1.00 71.31 85 GLN A N 1
ATOM 684 C CA . GLN A 1 85 ? 0.016 2.314 16.601 1.00 71.31 85 GLN A CA 1
ATOM 685 C C . GLN A 1 85 ? 0.128 3.403 15.517 1.00 71.31 85 GLN A C 1
ATOM 687 O O . GLN A 1 85 ? 0.618 3.115 14.419 1.00 71.31 85 GLN A O 1
ATOM 692 N N . PRO A 1 86 ? -0.330 4.642 15.782 1.00 72.38 86 PRO A N 1
ATOM 693 C CA . PRO A 1 86 ? -0.414 5.685 14.759 1.00 72.38 86 PRO A CA 1
ATOM 694 C C . PRO A 1 86 ? 0.962 6.030 14.182 1.00 72.38 86 PRO A C 1
ATOM 696 O O . PRO A 1 86 ? 1.071 6.296 12.990 1.00 72.38 86 PRO A O 1
ATOM 699 N N . GLY A 1 87 ? 2.022 5.913 14.992 1.00 77.44 87 GLY A N 1
ATOM 700 C CA . GLY A 1 87 ? 3.402 6.080 14.534 1.00 77.44 87 GLY A CA 1
ATOM 701 C C . GLY A 1 87 ? 3.793 5.110 13.418 1.00 77.44 87 GLY A C 1
ATOM 702 O O . GLY A 1 87 ? 4.454 5.514 12.472 1.00 77.44 87 GLY A O 1
ATOM 703 N N . MET A 1 88 ? 3.327 3.859 13.449 1.00 80.81 88 MET A N 1
ATOM 704 C CA . MET A 1 88 ? 3.659 2.886 12.405 1.00 80.81 88 MET A CA 1
ATOM 705 C C . MET A 1 88 ? 2.979 3.215 11.072 1.00 80.81 88 MET A C 1
ATOM 707 O O . MET A 1 88 ? 3.601 3.092 10.024 1.00 80.81 88 MET A O 1
ATOM 711 N N . ILE A 1 89 ? 1.725 3.681 11.105 1.00 82.31 89 ILE A N 1
ATOM 712 C CA . ILE A 1 89 ? 0.998 4.091 9.893 1.00 82.31 89 ILE A CA 1
ATOM 713 C C . ILE A 1 89 ? 1.681 5.307 9.264 1.00 82.31 89 ILE A C 1
ATOM 715 O O . ILE A 1 89 ? 1.927 5.318 8.059 1.00 82.31 89 ILE A O 1
ATOM 719 N N . VAL A 1 90 ? 2.022 6.303 10.090 1.00 84.69 90 VAL A N 1
ATOM 720 C CA . VAL A 1 90 ? 2.731 7.507 9.641 1.00 84.69 90 VAL A CA 1
ATOM 721 C C . VAL A 1 90 ? 4.084 7.138 9.046 1.00 84.69 90 VAL A C 1
ATOM 723 O O . VAL A 1 90 ? 4.396 7.628 7.972 1.00 84.69 90 VAL A O 1
ATOM 726 N N . MET A 1 91 ? 4.847 6.232 9.666 1.00 83.56 91 MET A N 1
ATOM 727 C CA . MET A 1 91 ? 6.129 5.777 9.117 1.00 83.56 91 MET A CA 1
ATOM 728 C C . MET A 1 91 ? 5.961 5.032 7.789 1.00 83.56 91 MET A C 1
ATOM 730 O O . MET A 1 91 ? 6.705 5.302 6.854 1.00 83.56 91 MET A O 1
ATOM 734 N N . CYS A 1 92 ? 4.967 4.148 7.658 1.00 84.88 92 CYS A N 1
ATOM 735 C CA . CYS A 1 92 ? 4.695 3.462 6.393 1.00 84.88 92 CYS A CA 1
ATOM 736 C C . CYS A 1 92 ? 4.348 4.445 5.266 1.00 84.88 92 CYS A C 1
ATOM 738 O O . CYS A 1 92 ? 4.869 4.313 4.160 1.00 84.88 92 CYS A O 1
ATOM 740 N N . LEU A 1 93 ? 3.505 5.443 5.546 1.00 86.31 93 LEU A N 1
ATOM 741 C CA . LEU A 1 93 ? 3.156 6.471 4.566 1.00 86.31 93 LEU A CA 1
ATOM 742 C C . LEU A 1 93 ? 4.339 7.403 4.281 1.00 86.31 93 LEU A C 1
ATOM 744 O O . LEU A 1 93 ? 4.604 7.695 3.123 1.00 86.31 93 LEU A O 1
ATOM 748 N N . ALA A 1 94 ? 5.079 7.833 5.303 1.00 87.62 94 ALA A N 1
ATOM 749 C CA . ALA A 1 94 ? 6.227 8.721 5.157 1.00 87.62 94 ALA A CA 1
ATOM 750 C C . ALA A 1 94 ? 7.358 8.067 4.360 1.00 87.62 94 ALA A C 1
ATOM 752 O O . ALA A 1 94 ? 7.917 8.705 3.477 1.00 87.62 94 ALA A O 1
ATOM 753 N N . VAL A 1 95 ? 7.667 6.794 4.619 1.00 86.31 95 VAL A N 1
ATOM 754 C CA . VAL A 1 95 ? 8.666 6.040 3.850 1.00 86.31 95 VAL A CA 1
ATOM 755 C C . VAL A 1 95 ? 8.168 5.809 2.429 1.00 86.31 95 VAL A C 1
ATOM 757 O O . VAL A 1 95 ? 8.892 6.102 1.482 1.00 86.31 95 VAL A O 1
ATOM 760 N N . GLY A 1 96 ? 6.923 5.355 2.265 1.00 84.00 96 GLY A N 1
ATOM 761 C CA . GLY A 1 96 ? 6.357 5.110 0.944 1.00 84.00 96 GLY A CA 1
ATOM 762 C C . GLY A 1 96 ? 6.347 6.368 0.070 1.00 84.00 96 GLY A C 1
ATOM 763 O O . GLY A 1 96 ? 6.806 6.328 -1.068 1.00 84.00 96 GLY A O 1
ATOM 764 N N . PHE A 1 97 ? 5.848 7.492 0.598 1.00 87.38 97 PHE A N 1
ATOM 765 C CA . PHE A 1 97 ? 5.807 8.766 -0.124 1.00 87.38 97 PHE A CA 1
ATOM 766 C C . PHE A 1 97 ? 7.194 9.403 -0.256 1.00 87.38 97 PHE A C 1
ATOM 768 O O . PHE A 1 97 ? 7.527 9.933 -1.311 1.00 87.38 97 PHE A O 1
ATOM 775 N N . GLY A 1 98 ? 8.027 9.313 0.780 1.00 87.06 98 GLY A N 1
ATOM 776 C CA . GLY A 1 98 ? 9.391 9.842 0.787 1.00 87.06 98 GLY A CA 1
ATOM 777 C C . GLY A 1 98 ? 10.276 9.201 -0.281 1.00 87.06 98 GLY A C 1
ATOM 778 O O . GLY A 1 98 ? 11.059 9.882 -0.937 1.00 87.06 98 GLY A O 1
ATOM 779 N N . LEU A 1 99 ? 10.101 7.904 -0.531 1.00 88.50 99 LEU A N 1
ATOM 780 C CA . LEU A 1 99 ? 10.857 7.184 -1.553 1.00 88.50 99 LEU A CA 1
ATOM 781 C C . LEU A 1 99 ? 10.531 7.631 -2.985 1.00 88.50 99 LEU A C 1
ATOM 783 O O . LEU A 1 99 ? 11.384 7.463 -3.857 1.00 88.50 99 LEU A O 1
ATOM 787 N N . PHE A 1 100 ? 9.374 8.260 -3.240 1.00 85.31 100 PHE A N 1
ATOM 788 C CA . PHE A 1 100 ? 9.085 8.844 -4.560 1.00 85.31 100 PHE A CA 1
ATOM 789 C C . PHE A 1 100 ? 10.041 9.985 -4.919 1.00 85.31 100 PHE A C 1
ATOM 791 O O . PHE A 1 100 ? 10.305 10.186 -6.101 1.00 85.31 100 PHE A O 1
ATOM 798 N N . PHE A 1 101 ? 10.602 10.689 -3.928 1.00 84.44 101 PHE A N 1
ATOM 799 C CA . PHE A 1 101 ? 11.601 11.736 -4.167 1.00 84.44 101 PHE A CA 1
ATOM 800 C C . PHE A 1 101 ? 12.962 11.177 -4.596 1.00 84.44 101 PHE A C 1
ATOM 802 O O . PHE A 1 101 ? 13.759 11.902 -5.183 1.00 84.44 101 PHE A O 1
ATOM 809 N N . ILE A 1 102 ? 13.233 9.900 -4.308 1.00 86.62 102 ILE A N 1
ATOM 810 C CA . ILE A 1 102 ? 14.491 9.239 -4.669 1.00 86.62 102 ILE A CA 1
ATOM 811 C C . ILE A 1 102 ? 14.329 8.504 -5.997 1.00 86.62 102 ILE A C 1
ATOM 813 O O . ILE A 1 102 ? 15.109 8.701 -6.925 1.00 86.62 102 ILE A O 1
ATOM 817 N N . SER A 1 103 ? 13.337 7.618 -6.087 1.00 84.69 103 SER A N 1
ATOM 818 C CA . SER A 1 103 ? 13.082 6.837 -7.293 1.00 84.69 103 SER A CA 1
ATOM 819 C C . SER A 1 103 ? 11.715 6.176 -7.233 1.00 84.69 103 SER A C 1
ATOM 821 O O . SER A 1 103 ? 11.395 5.466 -6.277 1.00 84.69 103 SER A O 1
ATOM 823 N N . SER A 1 104 ? 10.947 6.306 -8.314 1.00 80.00 104 SER A N 1
ATOM 824 C CA . SER A 1 104 ? 9.644 5.656 -8.450 1.00 80.00 104 SER A CA 1
ATOM 825 C C . SER A 1 104 ? 9.738 4.134 -8.299 1.00 80.00 104 SER A C 1
ATOM 827 O O . SER A 1 104 ? 8.869 3.5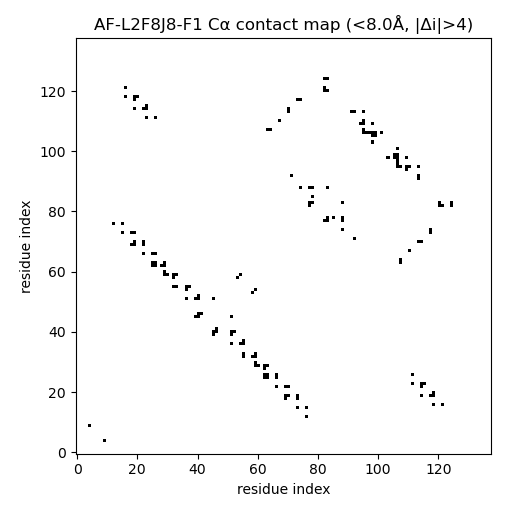32 -7.682 1.00 80.00 104 SER A O 1
ATOM 829 N N . TYR A 1 105 ? 10.813 3.497 -8.781 1.00 78.25 105 TYR A N 1
ATOM 830 C CA . TYR A 1 105 ? 11.002 2.044 -8.646 1.00 78.25 105 TYR A CA 1
ATOM 831 C C . TYR A 1 105 ? 11.106 1.607 -7.179 1.00 78.25 105 TYR A C 1
ATOM 833 O O . TYR A 1 105 ? 10.477 0.632 -6.768 1.00 78.25 105 TYR A O 1
ATOM 841 N N . VAL A 1 106 ? 11.881 2.346 -6.382 1.00 83.00 106 VAL A N 1
ATOM 842 C CA . VAL A 1 106 ? 12.080 2.045 -4.958 1.00 83.00 106 VAL A CA 1
ATOM 843 C C . VAL A 1 106 ? 10.813 2.363 -4.169 1.00 83.00 106 VAL A C 1
ATOM 845 O O . VAL A 1 106 ? 10.425 1.595 -3.288 1.00 83.00 106 VAL A O 1
ATOM 848 N N . ALA A 1 107 ? 10.120 3.443 -4.533 1.00 84.00 107 ALA A N 1
ATOM 849 C CA . ALA A 1 107 ? 8.827 3.787 -3.960 1.00 84.00 107 ALA A CA 1
ATOM 850 C C . ALA A 1 107 ? 7.811 2.656 -4.158 1.00 84.00 107 ALA A C 1
ATOM 852 O O . ALA A 1 107 ? 7.230 2.180 -3.182 1.00 84.00 107 ALA A O 1
ATOM 853 N N . PHE A 1 108 ? 7.678 2.136 -5.382 1.00 82.06 108 PHE A N 1
ATOM 854 C CA . PHE A 1 108 ? 6.789 1.011 -5.664 1.00 82.06 108 PHE A CA 1
ATOM 855 C C . PHE A 1 108 ? 7.193 -0.265 -4.926 1.00 82.06 108 PHE A C 1
ATOM 857 O O . PHE A 1 108 ? 6.324 -0.921 -4.354 1.00 82.06 108 PHE A O 1
ATOM 864 N N . ALA A 1 109 ? 8.489 -0.583 -4.856 1.00 82.94 109 ALA A N 1
ATOM 865 C CA . ALA A 1 109 ? 8.975 -1.730 -4.090 1.00 82.94 109 ALA A CA 1
ATOM 866 C C . ALA A 1 109 ? 8.638 -1.615 -2.593 1.00 82.94 109 ALA A C 1
ATOM 868 O O . ALA A 1 109 ? 8.176 -2.577 -1.980 1.00 82.94 109 ALA A O 1
ATOM 869 N N . SER A 1 110 ? 8.797 -0.427 -2.002 1.00 85.62 110 SER A N 1
ATOM 870 C CA . SER A 1 110 ? 8.425 -0.189 -0.603 1.00 85.62 110 SER A CA 1
ATOM 871 C C . SER A 1 110 ? 6.918 -0.296 -0.365 1.00 85.62 110 SER A C 1
ATOM 873 O O . SER A 1 110 ? 6.483 -0.777 0.684 1.00 85.62 110 SER A O 1
ATOM 875 N N . TRP A 1 111 ? 6.116 0.079 -1.366 1.00 82.38 111 TRP A N 1
ATOM 876 C CA . TRP A 1 111 ? 4.659 0.068 -1.289 1.00 82.38 111 TRP A CA 1
ATOM 877 C C . TRP A 1 111 ? 4.086 -1.346 -1.162 1.00 82.38 111 TRP A C 1
ATOM 879 O O . TRP A 1 111 ? 3.083 -1.559 -0.475 1.00 82.38 111 TRP A O 1
ATOM 889 N N . ILE A 1 112 ? 4.781 -2.329 -1.742 1.00 82.94 112 ILE A N 1
ATOM 890 C CA . ILE A 1 112 ? 4.509 -3.754 -1.530 1.00 82.94 112 ILE A CA 1
ATOM 891 C C . ILE A 1 112 ? 4.575 -4.068 -0.031 1.00 82.94 112 ILE A C 1
ATOM 893 O O . ILE A 1 112 ? 3.621 -4.601 0.537 1.00 82.94 112 ILE A O 1
ATOM 897 N N . GLY A 1 113 ? 5.667 -3.674 0.630 1.00 81.19 113 GLY A N 1
ATOM 898 C CA . GLY A 1 113 ? 5.864 -3.881 2.066 1.00 81.19 113 GLY A CA 1
ATOM 899 C C . GLY A 1 113 ? 4.766 -3.240 2.917 1.00 81.19 113 GLY A C 1
ATOM 900 O O . GLY A 1 113 ? 4.249 -3.878 3.836 1.00 81.19 113 GLY A O 1
ATOM 901 N N . VAL A 1 114 ? 4.342 -2.021 2.570 1.00 82.50 114 VAL A N 1
ATOM 902 C CA . VAL A 1 114 ? 3.264 -1.301 3.270 1.00 82.50 114 VAL A CA 1
ATOM 903 C C . VAL A 1 114 ? 1.940 -2.078 3.234 1.00 82.50 114 VAL A C 1
ATOM 905 O O . VAL A 1 114 ? 1.304 -2.258 4.276 1.00 82.50 114 VAL A O 1
ATOM 908 N N . ALA A 1 115 ? 1.547 -2.614 2.074 1.00 83.25 115 ALA A N 1
ATOM 909 C CA . ALA A 1 115 ? 0.304 -3.381 1.937 1.00 83.25 115 ALA A CA 1
ATOM 910 C C . ALA A 1 115 ? 0.308 -4.684 2.767 1.00 83.25 115 ALA A C 1
ATOM 912 O O . ALA A 1 115 ? -0.695 -5.048 3.398 1.00 83.25 115 ALA A O 1
ATOM 913 N N . PHE A 1 116 ? 1.451 -5.378 2.829 1.00 81.56 116 PHE A N 1
ATOM 914 C CA . PHE A 1 116 ? 1.610 -6.552 3.695 1.00 81.56 116 PHE A CA 1
ATOM 915 C C . PHE A 1 116 ? 1.600 -6.185 5.180 1.00 81.56 116 PHE A C 1
ATOM 917 O O . PHE A 1 116 ? 0.978 -6.891 5.981 1.00 81.56 116 PHE A O 1
ATOM 924 N N . MET A 1 117 ? 2.221 -5.065 5.551 1.00 82.19 117 MET A N 1
ATOM 925 C CA . MET A 1 117 ? 2.224 -4.569 6.926 1.00 82.19 117 MET A CA 1
ATOM 926 C C . MET A 1 117 ? 0.794 -4.288 7.406 1.00 82.19 117 MET A C 1
ATOM 928 O O . MET A 1 117 ? 0.399 -4.712 8.495 1.00 82.19 117 MET A O 1
ATOM 932 N N . PHE A 1 118 ? -0.035 -3.643 6.582 1.00 81.38 118 PHE A N 1
ATOM 933 C CA . PHE A 1 118 ? -1.441 -3.389 6.916 1.00 81.38 118 PHE A CA 1
ATOM 934 C C . PHE A 1 118 ? -2.258 -4.679 7.050 1.00 81.38 118 PHE A C 1
ATOM 936 O O . PHE A 1 118 ? -3.066 -4.794 7.975 1.00 81.38 118 PHE A O 1
ATOM 943 N N . LYS A 1 119 ? -1.982 -5.702 6.228 1.00 81.12 119 LYS A N 1
ATOM 944 C CA . LYS A 1 119 ? -2.593 -7.038 6.376 1.00 81.12 119 LYS A CA 1
ATOM 945 C C . LYS A 1 119 ? -2.289 -7.655 7.738 1.00 81.12 119 LYS A C 1
ATOM 947 O O . LYS A 1 119 ? -3.194 -8.174 8.393 1.00 81.12 119 LYS A O 1
ATOM 952 N N . ALA A 1 120 ? -1.018 -7.635 8.141 1.00 80.25 120 ALA A N 1
ATOM 953 C CA . ALA A 1 120 ? -0.572 -8.222 9.399 1.00 80.25 120 ALA A CA 1
ATOM 954 C C . ALA A 1 120 ? -1.215 -7.514 10.599 1.00 80.25 120 ALA A C 1
ATOM 956 O O . ALA A 1 120 ? -1.703 -8.176 11.514 1.00 80.25 120 ALA A O 1
ATOM 957 N N . ASN A 1 121 ? -1.301 -6.183 10.546 1.00 78.12 121 ASN A N 1
ATOM 958 C CA . ASN A 1 121 ? -1.941 -5.380 11.585 1.00 78.12 121 ASN A CA 1
ATOM 959 C C . ASN A 1 121 ? -3.434 -5.666 11.722 1.00 78.12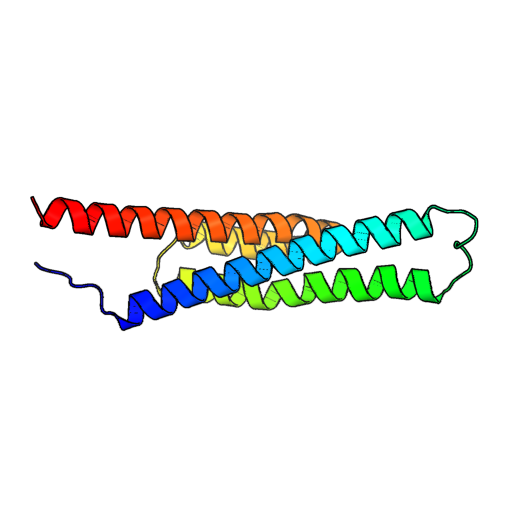 121 ASN A C 1
ATOM 961 O O . ASN A 1 121 ? -3.906 -5.909 12.831 1.0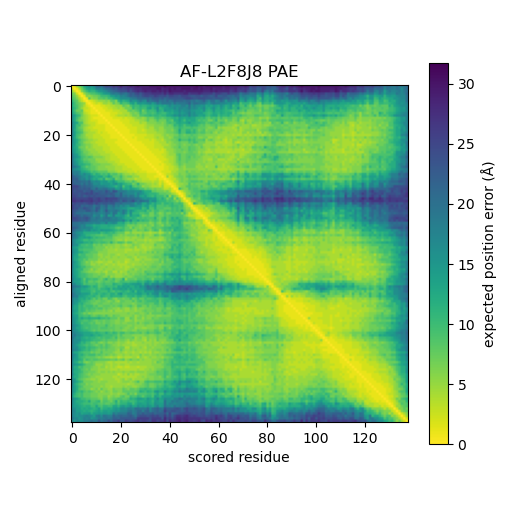0 78.12 121 ASN A O 1
ATOM 965 N N . LEU A 1 122 ? -4.164 -5.725 10.603 1.00 76.56 122 LEU A N 1
ATOM 966 C CA . LEU A 1 122 ? -5.577 -6.106 10.616 1.00 76.56 122 LEU A CA 1
ATOM 967 C C . LEU A 1 122 ? -5.766 -7.510 11.201 1.00 76.56 122 LEU A C 1
ATOM 969 O O . LEU A 1 122 ? -6.618 -7.697 12.065 1.00 76.56 122 LEU A O 1
ATOM 973 N N . LYS A 1 123 ? -4.951 -8.491 10.785 1.00 78.38 123 LYS A N 1
ATOM 974 C CA . LYS A 1 123 ? -5.028 -9.865 11.309 1.00 78.38 123 LYS A CA 1
ATOM 975 C C . LYS A 1 123 ? -4.812 -9.903 12.822 1.00 78.38 123 LYS A C 1
ATOM 977 O O . LYS A 1 123 ? -5.606 -10.519 13.523 1.00 78.38 123 LYS A O 1
ATOM 982 N N . ARG A 1 124 ? -3.769 -9.227 13.312 1.00 74.56 124 ARG A N 1
ATOM 983 C CA . ARG A 1 124 ? -3.441 -9.175 14.741 1.00 74.56 124 ARG A CA 1
ATOM 984 C C . ARG A 1 124 ? -4.571 -8.538 15.550 1.00 74.56 124 ARG A C 1
ATOM 986 O O . ARG A 1 124 ? -4.950 -9.073 16.583 1.00 74.56 124 ARG A O 1
ATOM 993 N N . PHE A 1 125 ? -5.151 -7.450 15.045 1.00 73.88 125 PHE A N 1
ATOM 994 C CA . PHE A 1 125 ? -6.302 -6.806 15.670 1.00 73.88 125 PHE A CA 1
ATOM 995 C C . PHE A 1 125 ? -7.516 -7.746 15.780 1.00 73.88 125 PHE A C 1
ATOM 997 O O . PHE A 1 125 ? -8.132 -7.833 16.838 1.00 73.88 125 PHE A O 1
ATOM 1004 N N . PHE A 1 126 ? -7.841 -8.488 14.718 1.00 70.75 126 PHE A N 1
ATOM 1005 C CA . PHE A 1 126 ? -8.942 -9.455 14.758 1.00 70.75 126 PHE A CA 1
ATOM 1006 C C . PHE A 1 126 ? -8.708 -10.589 15.758 1.00 70.75 126 PHE A C 1
ATOM 1008 O O . PHE A 1 126 ? -9.646 -10.963 16.457 1.00 70.75 126 PHE A O 1
ATOM 1015 N N . SER A 1 127 ? -7.480 -11.109 15.848 1.00 73.62 127 SER A N 1
ATOM 1016 C CA . SER A 1 127 ? -7.130 -12.126 16.846 1.00 73.62 127 SER A CA 1
ATOM 1017 C C . SER A 1 127 ? -7.357 -11.614 18.270 1.00 73.62 127 SER A C 1
ATOM 1019 O O . SER A 1 127 ? -8.021 -12.291 19.046 1.00 73.62 127 SER A O 1
ATOM 1021 N N . PHE A 1 128 ? -6.943 -10.377 18.572 1.00 75.81 128 PHE A N 1
ATOM 1022 C CA . PHE A 1 128 ? -7.213 -9.761 19.877 1.00 75.81 128 PHE A CA 1
ATOM 1023 C C . PHE A 1 128 ? -8.711 -9.633 20.182 1.00 75.81 128 PHE A C 1
ATOM 1025 O O . PHE A 1 128 ? -9.134 -9.861 21.313 1.00 75.81 128 PHE A O 1
ATOM 1032 N N . LEU A 1 129 ? -9.534 -9.281 19.189 1.00 70.12 129 LEU A N 1
ATOM 1033 C CA . LEU A 1 129 ? -10.983 -9.211 19.391 1.00 70.12 129 LEU A CA 1
ATOM 1034 C C . LEU A 1 129 ? -11.614 -10.584 19.651 1.00 70.12 129 LEU A C 1
ATOM 1036 O O . LEU A 1 129 ? -12.534 -10.683 20.459 1.00 70.12 129 LEU A O 1
ATOM 1040 N N . GLN A 1 130 ? -11.144 -11.630 18.967 1.00 73.00 130 GLN A N 1
ATOM 1041 C CA . GLN A 1 130 ? -11.634 -12.997 19.166 1.00 73.00 130 GLN A CA 1
ATOM 1042 C C . GLN A 1 130 ? -11.254 -13.539 20.549 1.00 73.00 130 GLN A C 1
ATOM 1044 O O . GLN A 1 130 ? -12.097 -14.137 21.217 1.00 73.00 130 GLN A O 1
ATOM 1049 N N . GLU A 1 131 ? -10.027 -13.278 21.004 1.00 73.69 131 GLU A N 1
ATOM 1050 C CA . GLU A 1 131 ? -9.560 -13.637 22.349 1.00 73.69 131 GLU A CA 1
ATOM 1051 C C . GLU A 1 131 ? -10.410 -12.961 23.433 1.00 73.69 131 GLU A C 1
ATOM 1053 O O . GLU A 1 131 ? -10.946 -13.644 24.304 1.00 73.69 131 GLU A O 1
ATOM 1058 N N . GLN A 1 132 ? -10.653 -11.647 23.320 1.00 66.50 132 GLN A N 1
ATOM 1059 C CA . GLN A 1 132 ? -11.519 -10.923 24.260 1.00 66.50 132 GLN A CA 1
ATOM 1060 C C . GLN A 1 132 ? -12.950 -11.468 24.300 1.00 66.50 132 GLN A C 1
ATOM 1062 O O . GLN A 1 132 ? -13.579 -11.463 25.353 1.00 66.50 132 GLN A O 1
ATOM 1067 N N . HIS A 1 133 ? -13.488 -11.919 23.165 1.00 59.38 133 HIS A N 1
ATOM 1068 C CA . HIS A 1 133 ? -14.842 -12.464 23.139 1.00 59.38 133 HIS A CA 1
ATOM 1069 C C . HIS A 1 133 ? -14.924 -13.852 23.790 1.00 59.38 133 HIS A C 1
ATOM 1071 O O . HIS A 1 133 ? -15.953 -14.179 24.375 1.00 59.38 133 HIS A O 1
ATOM 1077 N N . THR A 1 134 ? -13.836 -14.626 23.719 1.00 58.50 134 THR A N 1
ATOM 1078 C CA . THR A 1 134 ? -13.741 -15.993 24.251 1.00 58.50 134 THR A CA 1
ATOM 1079 C C . THR A 1 134 ? -13.568 -16.001 25.775 1.00 58.50 134 THR A C 1
ATOM 1081 O O . THR A 1 134 ? -14.223 -16.789 26.452 1.00 58.50 134 THR A O 1
ATOM 1084 N N . GLU A 1 135 ? -12.773 -15.086 26.344 1.00 58.03 135 GLU A N 1
ATOM 1085 C CA . GLU A 1 135 ? -12.600 -14.995 27.807 1.00 58.03 135 GLU A CA 1
ATOM 1086 C C . GLU A 1 135 ? -13.858 -14.532 28.560 1.00 58.03 135 GLU A C 1
ATOM 1088 O O . GLU A 1 135 ? -14.021 -14.858 29.726 1.00 58.03 135 GLU A O 1
ATOM 1093 N N . ILE A 1 136 ? -14.773 -13.803 27.912 1.00 53.22 136 ILE A N 1
ATOM 1094 C CA . ILE A 1 136 ? -16.031 -13.342 28.539 1.00 53.22 136 ILE A CA 1
ATOM 1095 C C . ILE A 1 136 ? -17.087 -14.469 28.601 1.00 53.22 136 ILE A C 1
ATOM 1097 O O . ILE A 1 136 ? -18.101 -14.331 29.282 1.00 53.22 136 ILE A O 1
ATOM 1101 N N . SER A 1 137 ? -16.871 -15.573 27.878 1.00 50.00 137 SER A N 1
ATOM 1102 C CA . SER A 1 137 ? -17.785 -16.727 27.823 1.00 50.00 137 SER A CA 1
ATOM 1103 C C . SER A 1 137 ? -17.418 -17.890 28.758 1.00 50.00 137 SER A C 1
ATOM 1105 O O . SER A 1 137 ? -18.118 -18.904 28.742 1.00 50.00 137 SER A O 1
ATOM 1107 N N . LEU A 1 138 ? -16.354 -17.740 29.556 1.00 44.81 138 LEU A N 1
ATOM 1108 C CA . LEU A 1 138 ? -15.951 -18.639 30.647 1.00 44.81 138 LEU A CA 1
ATOM 1109 C C . LEU A 1 138 ? -16.232 -17.980 32.002 1.00 44.81 138 LEU A C 1
ATOM 1111 O O . LEU A 1 138 ? -16.568 -18.733 32.941 1.00 44.81 138 LEU A O 1
#

Secondary structure (DSSP, 8-state):
------HHHHHHHHHHHHHHHHHHHHHHHHHHHHHHHHHHHTSGGGTT-HHHHHIIIIIHHHHHHHHHHHHHHHHHHHHHTT-S-HHHHHHHHHHHHHGGGT-HHHHHHHHHHHHHHHHHHHHHHHHHHHHHHHHTT-

Foldseek 3Di:
DPPPPPVVLVVVLVVLLVLLVVLLVLLVVLVVQLVVLVVQCVDPVCVPPVVSVCSNPPVSLVSLVVSVVSLVVSLVSCCVVVLDDVVVSCVLCCVLVVCVVVPSVVSSVSSSVSSVVSNVSSVVSVVVVVVVVVVVVD

Sequence (138 aa):
MNKTIPPAIIAIINTAKTVNQISIYLIYLAIVLFLLFGTLKSLPKFHDNTLIYHGFYYISYSVIGLTIPLSCFVAFILYRYRLSQPGMIVMCLAVGFGLFFISSYVAFASWIGVAFMFKANLKRFFSFLQEQHTEISL

Nearest PDB structures (foldseek):
  7a0g-assembly1_HHH  TM=4.247E-01  e=7.017E+00  Serratia marcescens
  7p3r-assembly1_D  TM=4.388E-01  e=8.225E+00  Vibrio cholerae O1 biovar El Tor str. N16961

Organism: NCBI:txid1230338

Solvent-accessible surface area (backbone atoms only — not comparable to full-atom values): 7470 Å² total; per-residue (Å²): 131,90,77,76,74,54,68,68,58,55,51,53,50,51,49,41,51,51,48,45,51,49,35,49,51,42,45,51,50,22,52,51,47,40,49,54,38,50,52,48,53,70,35,84,93,44,62,85,43,62,68,58,56,48,48,40,56,50,52,28,49,50,42,45,54,58,31,49,63,48,48,49,53,41,47,50,53,35,50,76,68,60,62,46,65,60,68,58,54,50,48,47,50,49,52,32,58,53,30,51,79,77,34,62,69,59,15,54,58,44,43,54,53,44,48,53,50,53,49,52,44,55,52,53,45,51,52,54,54,52,52,60,58,52,65,75,75,111

Mean predicted aligned error: 9.65 Å

pLDDT: mean 75.18, std 9.79, range [38.25, 88.5]